Protein AF-A0A2V8WX63-F1 (afdb_monomer_lite)

Secondary structure (DSSP, 8-state):
-PPPEEEEEEEE-TT---EEEEEEEESSSSS-EEEEE---S--SHHHHHHHHHHHHHHHHHHHHHHHHHHHTTTTT---SSHHHHHHHHHHHHHHHHHIIIIIHHHHHHHHHHHHHHHHHHS--------SHHHHTTS--

Structure (mmCIF, N/CA/C/O backbone):
data_AF-A0A2V8WX63-F1
#
_entry.id   AF-A0A2V8WX63-F1
#
loop_
_atom_site.group_PDB
_atom_site.id
_atom_site.type_symbol
_atom_site.label_atom_id
_atom_site.label_alt_id
_atom_site.label_comp_id
_atom_site.label_asym_id
_atom_site.label_entity_id
_atom_site.label_seq_id
_atom_site.pdbx_PDB_ins_code
_atom_site.Cartn_x
_atom_site.Cartn_y
_atom_site.Cartn_z
_atom_site.occupancy
_atom_site.B_iso_or_equiv
_atom_site.auth_seq_id
_atom_site.auth_comp_id
_atom_site.auth_asym_id
_atom_site.auth_atom_id
_atom_site.pdbx_PDB_model_num
ATOM 1 N N . MET A 1 1 ? 2.152 -23.080 -10.883 1.00 43.50 1 MET A N 1
ATOM 2 C CA . MET A 1 1 ? 2.965 -21.891 -10.543 1.00 43.50 1 MET A CA 1
ATOM 3 C C . MET A 1 1 ? 2.822 -20.923 -11.707 1.00 43.50 1 MET A C 1
ATOM 5 O O . MET A 1 1 ? 3.314 -21.236 -12.782 1.00 43.50 1 MET A O 1
ATOM 9 N N . TYR A 1 2 ? 2.050 -19.843 -11.572 1.00 56.56 2 TYR A N 1
ATOM 10 C CA . TYR A 1 2 ? 1.925 -18.870 -12.663 1.00 56.56 2 TYR A CA 1
ATOM 11 C C . TYR A 1 2 ? 3.209 -18.038 -12.718 1.00 56.56 2 TYR A C 1
ATOM 13 O O . TYR A 1 2 ? 3.595 -17.435 -11.719 1.00 56.56 2 TYR A O 1
ATOM 21 N N . ALA A 1 3 ? 3.904 -18.059 -13.856 1.00 79.12 3 ALA A N 1
ATOM 22 C CA . ALA A 1 3 ? 5.088 -17.236 -14.061 1.00 79.12 3 ALA A CA 1
ATOM 23 C C . ALA A 1 3 ? 4.658 -15.776 -14.246 1.00 79.12 3 ALA A C 1
ATOM 25 O O . ALA A 1 3 ? 3.855 -15.478 -15.134 1.00 79.12 3 ALA A O 1
ATOM 26 N N . LEU A 1 4 ? 5.183 -14.881 -13.408 1.00 85.06 4 LEU A N 1
ATOM 27 C CA . LEU A 1 4 ? 4.942 -13.449 -13.545 1.00 85.06 4 LEU A CA 1
ATOM 28 C C . LEU A 1 4 ? 5.631 -12.926 -14.807 1.00 85.06 4 LEU A C 1
ATOM 30 O O . LEU A 1 4 ? 6.781 -13.266 -15.088 1.00 85.06 4 LEU A O 1
ATOM 34 N N . ARG A 1 5 ? 4.914 -12.097 -15.565 1.00 89.06 5 ARG A N 1
ATOM 35 C CA . ARG A 1 5 ? 5.435 -11.416 -16.756 1.00 89.06 5 ARG A CA 1
ATOM 36 C C . ARG A 1 5 ? 5.358 -9.913 -16.545 1.00 89.06 5 ARG A C 1
ATOM 38 O O . ARG A 1 5 ? 4.352 -9.419 -16.034 1.00 89.06 5 ARG A O 1
ATOM 45 N N . TYR A 1 6 ? 6.404 -9.213 -16.967 1.00 90.00 6 TYR A N 1
ATOM 46 C CA . TYR A 1 6 ? 6.562 -7.778 -16.766 1.00 90.00 6 TYR A CA 1
ATOM 47 C C . TYR A 1 6 ? 6.768 -7.078 -18.108 1.00 90.00 6 TYR A C 1
ATOM 49 O O . TYR A 1 6 ? 7.484 -7.589 -18.967 1.00 90.00 6 TYR A O 1
ATOM 57 N N . GLY A 1 7 ? 6.160 -5.907 -18.268 1.00 90.44 7 GLY A N 1
ATOM 58 C CA . GLY A 1 7 ? 6.379 -5.004 -19.395 1.00 90.44 7 GLY A CA 1
ATOM 59 C C . GLY A 1 7 ? 6.398 -3.558 -18.919 1.00 90.44 7 GLY A C 1
ATOM 60 O O . GLY A 1 7 ? 5.776 -3.238 -17.904 1.00 90.44 7 GLY A O 1
ATOM 61 N N . ALA A 1 8 ? 7.128 -2.695 -19.622 1.00 92.06 8 ALA A N 1
ATOM 62 C CA . ALA A 1 8 ? 7.230 -1.286 -19.271 1.00 92.06 8 ALA A CA 1
ATOM 63 C C . ALA A 1 8 ? 7.391 -0.417 -20.516 1.00 92.06 8 ALA A C 1
ATOM 65 O O . ALA A 1 8 ? 8.375 -0.561 -21.241 1.00 92.06 8 ALA A O 1
ATOM 66 N N . GLU A 1 9 ? 6.454 0.503 -20.727 1.00 91.12 9 GLU A N 1
ATOM 67 C CA . GLU A 1 9 ? 6.471 1.413 -21.872 1.00 91.12 9 GLU A CA 1
ATOM 68 C C . GLU A 1 9 ? 6.277 2.869 -21.445 1.00 91.12 9 GLU A C 1
ATOM 70 O O . GLU A 1 9 ? 5.439 3.151 -20.583 1.00 91.12 9 GLU A O 1
ATOM 75 N N . PRO A 1 10 ? 7.029 3.822 -22.024 1.00 91.62 10 PRO A N 1
ATOM 76 C CA . PRO A 1 10 ? 6.732 5.235 -21.867 1.00 91.62 10 PRO A CA 1
ATOM 77 C C . PRO A 1 10 ? 5.302 5.553 -22.307 1.00 91.62 10 PRO A C 1
ATOM 79 O O . PRO A 1 10 ? 4.865 5.150 -23.382 1.00 91.62 10 PRO A O 1
ATOM 82 N N . PHE A 1 11 ? 4.584 6.315 -21.493 1.00 91.12 11 PHE A N 1
ATOM 83 C CA . PHE A 1 11 ? 3.191 6.664 -21.730 1.00 91.12 11 PHE A CA 1
ATOM 84 C C . PHE A 1 11 ? 2.955 8.148 -21.450 1.00 91.12 11 PHE A C 1
ATOM 86 O O . PHE A 1 11 ? 3.487 8.697 -20.485 1.00 91.12 11 PHE A O 1
ATOM 93 N N . ARG A 1 12 ? 2.142 8.808 -22.279 1.00 92.31 12 ARG A N 1
ATOM 94 C CA . ARG A 1 12 ? 1.703 10.194 -22.061 1.00 92.31 12 ARG A CA 1
ATOM 95 C C . ARG A 1 12 ? 0.189 10.243 -21.976 1.00 92.31 12 ARG A C 1
ATOM 97 O O . ARG A 1 12 ? -0.503 9.664 -22.809 1.00 92.31 12 ARG A O 1
ATOM 104 N N . LEU A 1 13 ? -0.313 10.948 -20.969 1.00 91.50 13 LEU A N 1
ATOM 105 C CA . LEU A 1 13 ? -1.745 11.176 -20.822 1.00 91.50 13 LEU A CA 1
ATOM 106 C C . LEU A 1 13 ? -2.198 12.287 -21.782 1.00 91.50 13 LEU A C 1
ATOM 108 O O . LEU A 1 13 ? -1.506 13.301 -21.897 1.00 91.50 13 LEU A O 1
ATOM 112 N N . PRO A 1 14 ? -3.365 12.149 -22.437 1.00 92.25 14 PRO A N 1
ATOM 113 C CA . PRO A 1 14 ? -3.934 13.229 -23.236 1.00 92.25 14 PRO A CA 1
ATOM 114 C C . PRO A 1 14 ? -4.069 14.513 -22.407 1.00 92.25 14 PRO A C 1
ATOM 116 O O . PRO A 1 14 ? -4.625 14.494 -21.310 1.00 92.25 14 PRO A O 1
ATOM 119 N N . GLY A 1 15 ? -3.541 15.626 -22.920 1.00 92.00 15 GLY A N 1
ATOM 120 C CA . GLY A 1 15 ? -3.576 16.921 -22.232 1.00 92.00 15 GLY A CA 1
ATOM 121 C C . GLY A 1 15 ? -2.519 17.115 -21.137 1.00 92.00 15 GLY A C 1
ATOM 122 O O . GLY A 1 15 ? -2.597 18.097 -20.403 1.00 92.00 15 GLY A O 1
ATOM 123 N N . ARG A 1 16 ? -1.531 16.217 -21.012 1.00 90.69 16 ARG A N 1
ATOM 124 C CA . ARG A 1 16 ? -0.369 16.396 -20.127 1.00 90.69 16 ARG A CA 1
ATOM 125 C C . ARG A 1 16 ? 0.941 16.209 -20.883 1.00 90.69 16 ARG A C 1
ATOM 127 O O . ARG A 1 16 ? 1.084 15.282 -21.674 1.00 90.69 16 ARG A O 1
ATOM 134 N N . GLU A 1 17 ? 1.906 17.078 -20.601 1.00 88.19 17 GLU A N 1
ATOM 135 C CA . GLU A 1 17 ? 3.245 17.014 -21.206 1.00 88.19 17 GLU A CA 1
ATOM 136 C C . GLU A 1 17 ? 4.171 16.015 -20.499 1.00 88.19 17 GLU A C 1
ATOM 138 O O . GLU A 1 17 ? 5.137 15.530 -21.087 1.00 88.19 17 GLU A O 1
ATOM 143 N N . GLU A 1 18 ? 3.853 15.683 -19.247 1.00 90.75 18 GLU A N 1
ATOM 144 C CA . GLU A 1 18 ? 4.616 14.758 -18.416 1.00 90.75 18 GLU A CA 1
ATOM 145 C C . GLU A 1 18 ? 4.682 13.361 -19.047 1.00 90.75 18 GLU A C 1
ATOM 147 O O . GLU A 1 18 ? 3.665 12.745 -19.383 1.00 90.75 18 GLU A O 1
ATOM 152 N N . GLN A 1 19 ? 5.901 12.839 -19.169 1.00 89.44 19 GLN A N 1
ATOM 153 C CA . GLN A 1 19 ? 6.139 11.462 -19.573 1.00 89.44 19 GLN A CA 1
ATOM 154 C C . GLN A 1 19 ? 6.084 10.551 -18.346 1.00 89.44 19 GLN A C 1
ATOM 156 O O . GLN A 1 19 ? 6.837 10.726 -17.391 1.00 89.44 19 GLN A O 1
ATOM 161 N N . LEU A 1 20 ? 5.200 9.562 -18.400 1.00 93.12 20 LEU A N 1
ATOM 162 C CA . LEU A 1 20 ? 5.050 8.517 -17.396 1.00 93.12 20 LEU A CA 1
ATOM 163 C C . LEU A 1 20 ? 5.595 7.191 -17.931 1.00 93.12 20 LEU A C 1
ATOM 165 O O . LEU A 1 20 ? 5.905 7.047 -19.115 1.00 93.12 20 LEU A O 1
ATOM 169 N N . LEU A 1 21 ? 5.686 6.208 -17.047 1.00 93.06 21 LEU A N 1
ATOM 170 C CA . LEU A 1 21 ? 5.972 4.820 -17.371 1.00 93.06 21 LEU A CA 1
ATOM 171 C C . LEU A 1 21 ? 4.730 3.979 -17.062 1.00 93.06 21 LEU A C 1
ATOM 173 O O . LEU A 1 21 ? 4.239 3.983 -15.931 1.00 93.06 21 LEU A O 1
ATOM 177 N N . LEU A 1 22 ? 4.224 3.266 -18.065 1.00 93.69 22 LEU A N 1
ATOM 178 C CA . LEU A 1 22 ? 3.188 2.253 -17.914 1.00 93.69 22 LEU A CA 1
ATOM 179 C C . LEU A 1 22 ? 3.853 0.908 -17.633 1.00 93.69 22 LEU A C 1
ATOM 181 O O . LEU A 1 22 ? 4.488 0.333 -18.512 1.00 93.69 22 LEU A O 1
ATOM 185 N N . VAL A 1 23 ? 3.681 0.403 -16.417 1.00 93.31 23 VAL A N 1
ATOM 186 C CA . VAL A 1 23 ? 4.137 -0.918 -15.987 1.00 93.31 23 VAL A CA 1
ATOM 187 C C . VAL A 1 23 ? 2.977 -1.903 -16.072 1.00 93.31 23 VAL A C 1
ATOM 189 O O . VAL A 1 23 ? 1.914 -1.681 -15.492 1.00 93.31 23 VAL A O 1
ATOM 192 N N . VAL A 1 24 ? 3.195 -3.006 -16.782 1.00 92.56 24 VAL A N 1
ATOM 193 C CA . VAL A 1 24 ? 2.234 -4.095 -16.969 1.00 92.56 24 VAL A CA 1
ATOM 194 C C . VAL A 1 24 ? 2.734 -5.322 -16.225 1.00 92.56 24 VAL A C 1
ATOM 196 O O . VAL A 1 24 ? 3.848 -5.785 -16.469 1.00 92.56 24 VAL A O 1
ATOM 199 N N . VAL A 1 25 ? 1.907 -5.868 -15.334 1.00 90.31 25 VAL A N 1
ATOM 200 C CA . VAL A 1 25 ? 2.229 -7.078 -14.572 1.00 90.31 25 VAL A CA 1
ATOM 201 C C . VAL A 1 25 ? 1.142 -8.124 -14.781 1.00 90.31 25 VAL A C 1
ATOM 203 O O . VAL A 1 25 ? 0.016 -7.971 -14.312 1.00 90.31 25 VAL A O 1
ATOM 206 N N . ALA A 1 26 ? 1.479 -9.206 -15.480 1.00 90.31 26 ALA A N 1
ATOM 207 C CA . ALA A 1 26 ? 0.565 -10.313 -15.748 1.00 90.31 26 ALA A CA 1
ATOM 208 C C . ALA A 1 26 ? 0.891 -11.532 -14.873 1.00 90.31 26 ALA A C 1
ATOM 210 O O . ALA A 1 26 ? 2.054 -11.788 -14.554 1.00 90.31 26 ALA A O 1
ATOM 211 N N . GLY A 1 27 ? -0.144 -12.297 -14.510 1.00 84.94 27 GLY A N 1
ATOM 212 C CA . GLY A 1 27 ? -0.032 -13.502 -13.674 1.00 84.94 27 GLY A CA 1
ATOM 213 C C . GLY A 1 27 ? -0.564 -13.359 -12.241 1.00 84.94 27 GLY A C 1
ATOM 214 O O . GLY A 1 27 ? -0.590 -14.351 -11.520 1.00 84.94 27 GLY A O 1
ATOM 215 N N . PHE A 1 28 ? -1.022 -12.166 -11.837 1.00 77.19 28 PHE A N 1
ATOM 216 C CA . PHE A 1 28 ? -1.700 -11.937 -10.547 1.00 77.19 28 PHE A CA 1
ATOM 217 C C . PHE A 1 28 ? -3.178 -12.345 -10.534 1.00 77.19 28 PHE A C 1
ATOM 219 O O . PHE A 1 28 ? -3.723 -12.648 -9.477 1.00 77.19 28 PHE A O 1
ATOM 226 N N . GLY A 1 29 ? -3.824 -12.350 -11.697 1.00 78.62 29 GLY A N 1
ATOM 227 C CA . GLY A 1 29 ? -5.241 -12.642 -11.857 1.00 78.62 29 GLY A CA 1
ATOM 228 C C . GLY A 1 29 ? -5.576 -12.917 -13.318 1.00 78.62 29 GLY A C 1
ATOM 229 O O . GLY A 1 29 ? -4.680 -13.181 -14.121 1.00 78.62 29 GLY A O 1
ATOM 230 N N . GLN A 1 30 ? -6.866 -12.856 -13.652 1.00 84.12 30 GLN A N 1
ATOM 231 C CA . GLN A 1 30 ? -7.334 -13.033 -15.031 1.00 84.12 30 GLN A CA 1
ATOM 232 C C . GLN A 1 30 ? -6.885 -11.878 -15.935 1.00 84.12 30 GLN A C 1
ATOM 234 O O . GLN A 1 30 ? -6.478 -12.109 -17.071 1.00 84.12 30 GLN A O 1
ATOM 239 N N . GLU A 1 31 ? -6.898 -10.653 -15.408 1.00 91.31 31 GLU A N 1
ATOM 240 C CA . GLU A 1 31 ? -6.457 -9.450 -16.111 1.00 91.31 31 GLU A CA 1
ATOM 241 C C . GLU A 1 31 ? -5.084 -8.974 -15.607 1.00 91.31 31 GLU A C 1
ATOM 243 O O . GLU A 1 31 ? -4.757 -9.143 -14.424 1.00 91.31 31 GLU A O 1
ATOM 248 N N . PRO A 1 32 ? -4.253 -8.384 -16.486 1.00 90.81 32 PRO A N 1
ATOM 249 C CA . PRO A 1 32 ? -2.976 -7.814 -16.086 1.00 90.81 32 PRO A CA 1
ATOM 250 C C . PRO A 1 32 ? -3.174 -6.544 -15.248 1.00 90.81 32 PRO A C 1
ATOM 252 O O . PRO A 1 32 ? -4.022 -5.704 -15.538 1.00 90.81 32 PRO A O 1
ATOM 255 N N . LEU A 1 33 ? -2.327 -6.365 -14.237 1.00 90.00 33 LEU A N 1
ATOM 256 C CA . LEU A 1 33 ? -2.260 -5.129 -13.468 1.00 90.00 33 LEU A CA 1
ATOM 257 C C . LEU A 1 33 ? -1.537 -4.053 -14.288 1.00 90.00 33 LEU A C 1
ATOM 259 O O . LEU A 1 33 ? -0.398 -4.260 -14.712 1.00 90.00 33 LEU A O 1
ATOM 263 N N . LEU A 1 34 ? -2.185 -2.902 -14.469 1.00 93.06 34 LEU A N 1
ATOM 264 C CA . LEU A 1 34 ? -1.639 -1.735 -15.162 1.00 93.06 34 LEU A CA 1
ATOM 265 C C . LEU A 1 34 ? -1.336 -0.625 -14.153 1.00 93.06 34 LEU A C 1
ATOM 267 O O . LEU A 1 34 ? -2.234 -0.151 -13.457 1.00 93.06 34 LEU A O 1
ATOM 271 N N . LEU A 1 35 ? -0.075 -0.205 -14.075 1.00 92.38 35 LEU A N 1
ATOM 272 C CA . LEU A 1 35 ? 0.393 0.831 -13.156 1.00 92.38 35 LEU A CA 1
ATOM 273 C C . LEU A 1 35 ? 1.038 1.971 -13.938 1.00 92.38 35 LEU A C 1
ATOM 275 O O . LEU A 1 35 ? 2.001 1.755 -14.664 1.00 92.38 35 LEU A O 1
ATOM 279 N N . LEU A 1 36 ? 0.545 3.194 -13.755 1.00 93.31 36 LEU A N 1
ATOM 280 C CA . LEU A 1 36 ? 1.210 4.400 -14.247 1.00 93.31 36 LEU A CA 1
ATOM 281 C C . LEU A 1 36 ? 2.076 4.996 -13.138 1.00 93.31 36 LEU A C 1
ATOM 283 O O . LEU A 1 36 ? 1.599 5.217 -12.025 1.00 93.31 36 LEU A O 1
ATOM 287 N N . THR A 1 37 ? 3.344 5.264 -13.442 1.00 91.50 37 THR A N 1
ATOM 288 C CA . THR A 1 37 ? 4.302 5.840 -12.493 1.00 91.50 37 THR A CA 1
ATOM 289 C C . THR A 1 37 ? 5.146 6.939 -13.133 1.00 91.50 37 THR A C 1
ATOM 291 O O . THR A 1 37 ? 5.369 6.944 -14.340 1.00 91.50 37 THR A O 1
ATOM 294 N N . ASN A 1 38 ? 5.622 7.876 -12.315 1.00 91.31 38 ASN A N 1
ATOM 295 C CA . ASN A 1 38 ? 6.592 8.904 -12.691 1.00 91.31 38 ASN A CA 1
ATOM 296 C C . ASN A 1 38 ? 8.051 8.450 -12.479 1.00 91.31 38 ASN A C 1
ATOM 298 O O . ASN A 1 38 ? 8.972 9.254 -12.608 1.00 91.31 38 ASN A O 1
ATOM 302 N N . LEU A 1 39 ? 8.275 7.181 -12.120 1.00 88.25 39 LEU A N 1
ATOM 303 C CA . LEU A 1 39 ? 9.611 6.608 -12.000 1.00 88.25 39 LEU A CA 1
ATOM 304 C C . LEU A 1 39 ? 10.210 6.383 -13.396 1.00 88.25 39 LEU A C 1
ATOM 306 O O . LEU A 1 39 ? 9.680 5.620 -14.203 1.00 88.25 39 LEU A O 1
ATOM 310 N N . CYS A 1 40 ? 11.330 7.050 -13.670 1.00 76.31 40 CYS A N 1
ATOM 311 C CA . CYS A 1 40 ? 12.028 6.999 -14.954 1.00 76.31 40 CYS A CA 1
ATOM 312 C C . CYS A 1 40 ? 13.194 6.000 -14.938 1.00 76.31 40 CYS A C 1
ATOM 314 O O . CYS A 1 40 ? 13.773 5.718 -13.893 1.00 76.31 40 CYS A O 1
ATOM 316 N N . GLY A 1 41 ? 13.573 5.495 -16.118 1.00 71.56 41 GLY A N 1
ATOM 317 C CA . GLY A 1 41 ? 14.783 4.674 -16.296 1.00 71.56 41 GLY A CA 1
ATOM 318 C C . GLY A 1 41 ? 14.681 3.230 -15.793 1.00 71.56 41 GLY A C 1
ATOM 319 O O . GLY A 1 41 ? 15.671 2.508 -15.812 1.00 71.56 41 GLY A O 1
ATOM 320 N N . VAL A 1 42 ? 13.492 2.795 -15.376 1.00 77.62 42 VAL A N 1
ATOM 321 C CA . VAL A 1 42 ? 13.247 1.454 -14.843 1.00 77.62 42 VAL A CA 1
ATOM 322 C C . VAL A 1 42 ? 12.795 0.511 -15.959 1.00 77.62 42 VAL A C 1
ATOM 324 O O . VAL A 1 42 ? 11.732 0.715 -16.544 1.00 77.62 42 VAL A O 1
ATOM 327 N N . ARG A 1 43 ? 13.591 -0.520 -16.268 1.00 76.25 43 ARG A N 1
ATOM 328 C CA . ARG A 1 43 ? 13.262 -1.506 -17.321 1.00 76.25 43 ARG A CA 1
ATOM 329 C C . ARG A 1 43 ? 13.571 -2.959 -16.963 1.00 76.25 43 ARG A C 1
ATOM 331 O O . ARG A 1 43 ? 13.094 -3.856 -17.650 1.00 76.25 43 ARG A O 1
ATOM 338 N N . ASP A 1 44 ? 14.349 -3.209 -15.917 1.00 86.56 44 ASP A N 1
ATOM 339 C CA . ASP A 1 44 ? 14.663 -4.564 -15.478 1.00 86.56 44 ASP A CA 1
ATOM 340 C C . ASP A 1 44 ? 13.513 -5.176 -14.659 1.00 86.56 44 ASP A C 1
ATOM 342 O O . ASP A 1 44 ? 12.733 -4.483 -14.000 1.00 86.56 44 ASP A O 1
ATOM 346 N N . SER A 1 45 ? 13.411 -6.505 -14.681 1.00 84.25 45 SER A N 1
ATOM 347 C CA . SER A 1 45 ? 12.330 -7.236 -14.014 1.00 84.25 45 SER A CA 1
ATOM 348 C C . SER A 1 45 ? 12.291 -7.018 -12.500 1.00 84.25 45 SER A C 1
ATOM 350 O O . SER A 1 45 ? 11.209 -7.043 -11.915 1.00 84.25 45 SER A O 1
ATOM 352 N N . GLN A 1 46 ? 13.441 -6.797 -11.855 1.00 86.19 46 GLN A N 1
ATOM 353 C CA . GLN A 1 46 ? 13.514 -6.596 -10.408 1.00 86.19 46 GLN A CA 1
ATOM 354 C C . GLN A 1 46 ? 12.925 -5.238 -10.016 1.00 86.19 46 GLN A C 1
ATOM 356 O O . GLN A 1 46 ? 12.123 -5.157 -9.085 1.00 86.19 46 GLN A O 1
ATOM 361 N N . SER A 1 47 ? 13.260 -4.185 -10.750 1.00 87.06 47 SER A N 1
ATOM 362 C CA . SER A 1 47 ? 12.730 -2.846 -10.521 1.00 87.06 47 SER A CA 1
ATOM 363 C C . SER A 1 47 ? 11.238 -2.743 -10.872 1.00 87.06 47 SER A C 1
ATOM 365 O O . SER A 1 47 ? 10.477 -2.110 -10.140 1.00 87.06 47 SER A O 1
ATOM 367 N N . LEU A 1 48 ? 10.772 -3.422 -11.929 1.00 87.25 48 LEU A N 1
ATOM 368 C CA . LEU A 1 48 ? 9.335 -3.508 -12.243 1.00 87.25 48 LEU A CA 1
ATOM 369 C C . LEU A 1 48 ? 8.557 -4.263 -11.163 1.00 87.25 48 LEU A C 1
ATOM 371 O O . LEU A 1 48 ? 7.460 -3.852 -10.775 1.00 87.25 48 LEU A O 1
ATOM 375 N N . TRP A 1 49 ? 9.145 -5.334 -10.625 1.00 86.25 49 TRP A N 1
ATOM 376 C CA . TRP A 1 49 ? 8.583 -6.032 -9.479 1.00 86.25 49 TRP A CA 1
ATOM 377 C C . TRP A 1 49 ? 8.526 -5.137 -8.239 1.00 86.25 49 TRP A C 1
ATOM 379 O O . TRP A 1 49 ? 7.504 -5.100 -7.559 1.00 86.25 49 TRP A O 1
ATOM 389 N N . TRP A 1 50 ? 9.571 -4.355 -7.977 1.00 85.75 50 TRP A N 1
ATOM 390 C CA . TRP A 1 50 ? 9.594 -3.411 -6.864 1.00 85.75 50 TRP A CA 1
ATOM 391 C C . TRP A 1 50 ? 8.486 -2.351 -6.968 1.00 85.75 50 TRP A C 1
ATOM 393 O O . TRP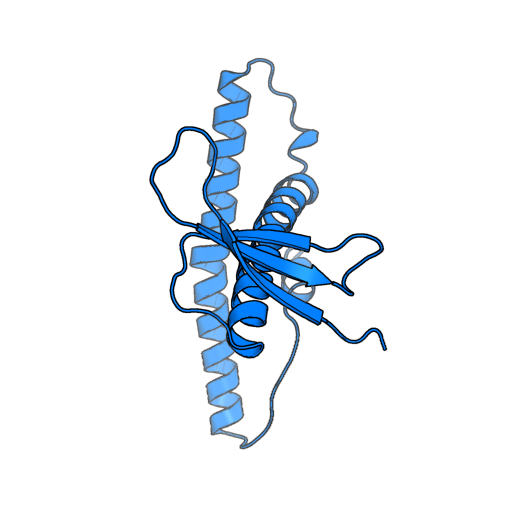 A 1 50 ? 7.803 -2.083 -5.980 1.00 85.75 50 TRP A O 1
ATOM 403 N N . ILE A 1 51 ? 8.218 -1.818 -8.166 1.00 88.00 51 ILE A N 1
ATOM 404 C CA . ILE A 1 51 ? 7.085 -0.906 -8.412 1.00 88.00 51 ILE A CA 1
ATOM 405 C C . ILE A 1 51 ? 5.751 -1.589 -8.090 1.00 88.00 51 ILE A C 1
ATOM 407 O O . ILE A 1 51 ? 4.900 -1.011 -7.407 1.00 88.00 51 ILE A O 1
ATOM 411 N N . ALA A 1 52 ? 5.576 -2.838 -8.527 1.00 85.12 52 ALA A N 1
ATOM 412 C CA . ALA A 1 52 ? 4.390 -3.619 -8.196 1.00 85.12 52 ALA A CA 1
ATOM 413 C C . ALA A 1 52 ? 4.260 -3.827 -6.679 1.00 85.12 52 ALA A C 1
ATOM 415 O O . ALA A 1 52 ? 3.175 -3.662 -6.127 1.00 85.12 52 ALA A O 1
ATOM 416 N N . GLN A 1 53 ? 5.360 -4.113 -5.977 1.00 83.00 53 GLN A N 1
ATOM 417 C CA . GLN A 1 53 ? 5.369 -4.238 -4.520 1.00 83.00 53 GLN A CA 1
ATOM 418 C C . GLN A 1 53 ? 4.979 -2.930 -3.826 1.00 83.00 53 GLN A C 1
ATOM 420 O O . GLN A 1 53 ? 4.178 -2.972 -2.892 1.00 83.00 53 GLN A O 1
ATOM 425 N N . ILE A 1 54 ? 5.489 -1.780 -4.285 1.00 84.31 54 ILE A N 1
ATOM 426 C CA . ILE A 1 54 ? 5.076 -0.460 -3.786 1.00 84.31 54 ILE A CA 1
ATOM 427 C C . ILE A 1 54 ? 3.566 -0.302 -3.950 1.00 84.31 54 ILE A C 1
ATOM 429 O O . ILE A 1 54 ? 2.883 0.023 -2.980 1.00 84.31 54 ILE A O 1
ATOM 433 N N . TYR A 1 55 ? 3.018 -0.597 -5.128 1.00 83.44 55 TYR A N 1
ATOM 434 C CA . TYR A 1 55 ? 1.575 -0.518 -5.342 1.00 83.44 55 TYR A CA 1
ATOM 435 C C . TYR A 1 55 ? 0.796 -1.469 -4.430 1.00 83.44 55 TYR A C 1
ATOM 437 O O . TYR A 1 55 ? -0.196 -1.068 -3.832 1.00 83.44 55 TYR A O 1
ATOM 445 N N . LEU A 1 56 ? 1.262 -2.704 -4.248 1.00 79.00 56 LEU A N 1
ATOM 446 C CA . LEU A 1 56 ? 0.630 -3.661 -3.340 1.00 79.00 56 LEU A CA 1
ATOM 447 C C . LEU A 1 56 ? 0.670 -3.190 -1.880 1.00 79.00 56 LEU A C 1
ATOM 449 O O . LEU A 1 56 ? -0.224 -3.531 -1.108 1.00 79.00 56 LEU A O 1
ATOM 453 N N . THR A 1 57 ? 1.628 -2.339 -1.484 1.00 74.44 57 THR A N 1
ATOM 454 C CA . THR A 1 57 ? 1.565 -1.706 -0.157 1.00 74.44 57 THR A CA 1
ATOM 455 C C . THR A 1 57 ? 0.361 -0.784 0.017 1.00 74.44 57 THR A C 1
ATOM 457 O O . THR A 1 57 ? -0.044 -0.571 1.158 1.00 74.44 57 THR A O 1
ATOM 460 N N . ARG A 1 58 ? -0.279 -0.319 -1.067 1.00 74.69 58 ARG A N 1
ATOM 461 C CA . ARG A 1 58 ? -1.548 0.419 -1.000 1.00 74.69 58 ARG A CA 1
ATOM 462 C C . ARG A 1 58 ? -2.612 -0.377 -0.250 1.00 74.69 58 ARG A C 1
ATOM 464 O O . ARG A 1 58 ? -3.317 0.205 0.559 1.00 74.69 58 ARG A O 1
ATOM 471 N N . TRP A 1 59 ? -2.693 -1.697 -0.428 1.00 67.62 59 TRP A N 1
ATOM 472 C CA . TRP A 1 59 ? -3.661 -2.532 0.301 1.00 67.62 59 TRP A CA 1
ATOM 473 C C . TRP A 1 59 ? -3.480 -2.501 1.822 1.00 67.62 59 TRP A C 1
ATOM 475 O O . TRP A 1 59 ? -4.453 -2.674 2.552 1.00 67.62 59 TRP A O 1
ATOM 485 N N . LYS A 1 60 ? -2.280 -2.186 2.327 1.00 66.25 60 LYS A N 1
ATOM 486 C CA . LYS A 1 60 ? -2.057 -2.031 3.775 1.00 66.25 60 LYS A CA 1
ATOM 487 C C . LYS A 1 60 ? -2.896 -0.897 4.369 1.00 66.25 60 LYS A C 1
ATOM 489 O O . LYS A 1 60 ? -3.283 -0.970 5.536 1.00 66.25 60 LYS A O 1
ATOM 494 N N . ILE A 1 61 ? -3.196 0.149 3.588 1.00 67.25 61 ILE A N 1
ATOM 495 C CA . ILE A 1 61 ? -4.057 1.239 4.062 1.00 67.25 61 ILE A CA 1
ATOM 496 C C . ILE A 1 61 ? -5.504 0.762 4.218 1.00 67.25 61 ILE A C 1
ATOM 498 O O . ILE A 1 61 ? -6.145 1.072 5.216 1.00 67.25 61 ILE A O 1
ATOM 502 N N . GLU A 1 62 ? -5.999 -0.046 3.276 1.00 68.94 62 GLU A N 1
ATOM 503 C CA . GLU A 1 62 ? -7.352 -0.609 3.318 1.00 68.94 62 GLU A CA 1
ATOM 504 C C . GLU A 1 62 ? -7.515 -1.562 4.500 1.00 68.94 62 GLU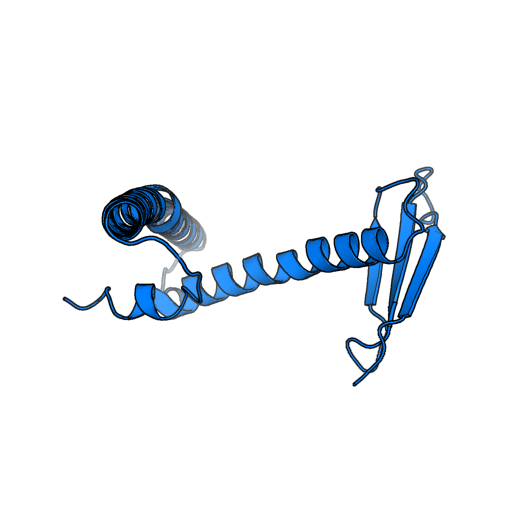 A C 1
ATOM 506 O O . GLU A 1 62 ? -8.530 -1.520 5.194 1.00 68.94 62 GLU A O 1
ATOM 511 N N . GLU A 1 63 ? -6.495 -2.373 4.774 1.00 65.88 63 GLU A N 1
ATOM 512 C CA . GLU A 1 63 ? -6.460 -3.249 5.943 1.00 65.88 63 GLU A CA 1
ATOM 513 C C . GLU A 1 63 ? -6.489 -2.442 7.247 1.00 65.88 63 GLU A C 1
ATOM 515 O O . GLU A 1 63 ? -7.253 -2.765 8.155 1.00 65.88 63 GLU A O 1
ATOM 520 N N . THR A 1 64 ? -5.754 -1.326 7.307 1.00 67.50 64 THR A N 1
ATOM 521 C CA . THR A 1 64 ? -5.784 -0.412 8.461 1.00 67.50 64 THR A CA 1
ATOM 522 C C . THR A 1 64 ? -7.172 0.201 8.649 1.00 67.50 64 THR A C 1
ATOM 524 O O . THR A 1 64 ? -7.695 0.212 9.762 1.00 67.50 64 THR A O 1
ATOM 527 N N . PHE A 1 65 ? -7.810 0.665 7.570 1.00 68.19 65 PHE A N 1
ATOM 528 C CA . PHE A 1 65 ? -9.173 1.197 7.626 1.00 68.19 65 PHE A CA 1
ATOM 529 C C . PHE A 1 65 ? -10.193 0.142 8.059 1.00 68.19 65 PHE A C 1
ATOM 531 O O . PHE A 1 65 ? -11.074 0.438 8.866 1.00 68.19 65 PHE A O 1
ATOM 538 N N . ARG A 1 66 ? -10.076 -1.090 7.555 1.00 68.06 66 ARG A N 1
ATOM 539 C CA . ARG A 1 66 ? -10.942 -2.207 7.946 1.00 68.06 66 ARG A CA 1
ATOM 540 C C . ARG A 1 66 ? -10.768 -2.552 9.423 1.00 68.06 66 ARG A C 1
ATOM 542 O O . ARG A 1 66 ? -11.764 -2.648 10.133 1.00 68.06 66 ARG A O 1
ATOM 549 N N . PHE A 1 67 ? -9.526 -2.659 9.891 1.00 68.06 67 PHE A N 1
ATOM 550 C CA . PHE A 1 67 ? -9.205 -2.905 11.295 1.00 68.06 67 PHE A CA 1
ATOM 551 C C . PHE A 1 67 ? -9.804 -1.831 12.208 1.00 68.06 67 PHE A C 1
ATOM 553 O O . PHE A 1 67 ? -10.464 -2.154 13.192 1.00 68.06 67 PHE A O 1
ATOM 560 N N . VAL A 1 68 ? -9.623 -0.558 11.850 1.00 69.44 68 VAL A N 1
ATOM 561 C CA . VAL A 1 68 ? -10.165 0.599 12.574 1.00 69.44 68 VAL A CA 1
ATOM 562 C C . VAL A 1 68 ? -11.690 0.519 12.702 1.00 69.44 68 VAL A C 1
ATOM 564 O O . VAL A 1 68 ? -12.233 0.738 13.783 1.00 69.44 68 VAL A O 1
ATOM 567 N N . LYS A 1 69 ? -12.383 0.165 11.619 1.00 66.75 69 LYS A N 1
ATOM 568 C CA . LYS A 1 69 ? -13.846 0.051 11.592 1.00 66.75 69 LYS A CA 1
ATOM 569 C C . LYS A 1 69 ? -14.368 -1.128 12.411 1.00 66.75 69 LYS A C 1
ATOM 571 O O . LYS A 1 69 ? -15.310 -0.950 13.178 1.00 66.75 69 LYS A O 1
ATOM 576 N N . GLN A 1 70 ? -13.748 -2.300 12.264 1.00 62.12 70 GLN A N 1
ATOM 577 C CA . GLN A 1 70 ? -14.218 -3.550 12.871 1.00 62.12 70 GLN A CA 1
ATOM 578 C C . GLN A 1 70 ? -13.834 -3.696 14.347 1.00 62.12 70 GLN A C 1
ATOM 580 O O . GLN A 1 70 ? -14.602 -4.258 15.118 1.00 62.12 70 GLN A O 1
ATOM 585 N N . SER A 1 71 ? -12.670 -3.187 14.759 1.00 63.28 71 SER A N 1
ATOM 586 C CA . SER A 1 71 ? -12.141 -3.433 16.112 1.00 63.28 71 SER A CA 1
ATOM 587 C C . SER A 1 71 ? -12.688 -2.475 17.175 1.00 63.28 71 SER A C 1
ATOM 589 O O . SER A 1 71 ? -12.555 -2.746 18.363 1.00 63.28 71 SER A O 1
ATOM 591 N N . TYR A 1 72 ? -13.285 -1.350 16.768 1.00 60.97 72 TYR A N 1
ATOM 592 C CA . TYR A 1 72 ? -13.719 -0.271 17.672 1.00 60.97 72 TYR A CA 1
ATOM 593 C C . TYR A 1 72 ? -15.219 0.064 17.565 1.00 60.97 72 TYR A C 1
ATOM 595 O O . TYR A 1 72 ? -15.603 1.208 17.807 1.00 60.97 72 TYR A O 1
ATOM 603 N N . PRO A 1 73 ? -16.061 -0.933 17.235 1.00 66.44 73 PRO A N 1
ATOM 604 C CA . PRO A 1 73 ? -17.445 -0.801 16.738 1.00 66.44 73 PRO A CA 1
ATOM 605 C C . PRO A 1 73 ? -17.829 0.561 16.139 1.00 66.44 73 PRO A C 1
ATOM 607 O O . PRO A 1 73 ? -18.897 1.106 16.411 1.00 66.44 73 PRO A O 1
ATOM 610 N N . LEU A 1 74 ? -16.949 1.162 15.332 1.00 63.44 74 LEU A N 1
ATOM 611 C CA . LEU A 1 74 ? -17.124 2.557 14.920 1.00 63.44 74 LEU A CA 1
ATOM 612 C C . LEU A 1 74 ? -18.364 2.747 14.052 1.00 63.44 74 LEU A C 1
ATOM 614 O O . LEU A 1 74 ? -18.981 3.810 14.075 1.00 63.44 74 LEU A O 1
ATOM 618 N N . GLU A 1 75 ? -18.705 1.724 13.274 1.00 67.88 75 GLU A N 1
ATOM 619 C CA . GLU A 1 75 ? -19.863 1.736 12.382 1.00 67.88 75 GLU A CA 1
ATOM 620 C C . GLU A 1 75 ? -21.197 1.651 13.156 1.00 67.88 75 GLU A C 1
ATOM 622 O O . GLU A 1 75 ? -22.237 2.077 12.639 1.00 67.88 75 GLU A O 1
ATOM 627 N N . ASP A 1 76 ? -21.150 1.225 14.424 1.00 72.50 76 ASP A N 1
ATOM 628 C CA . ASP A 1 76 ? -22.306 1.122 15.319 1.00 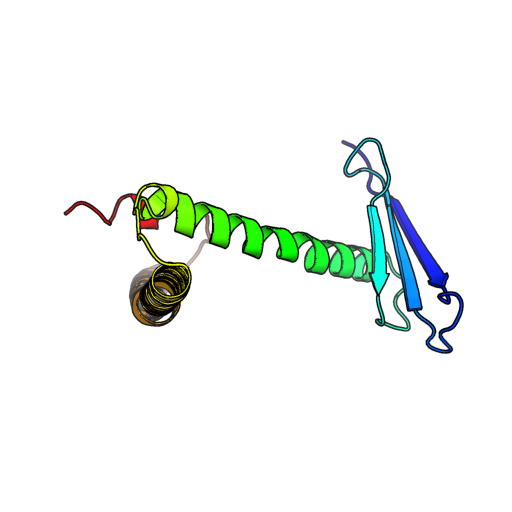72.50 76 ASP A CA 1
ATOM 629 C C . ASP A 1 76 ? -22.532 2.390 16.160 1.00 72.5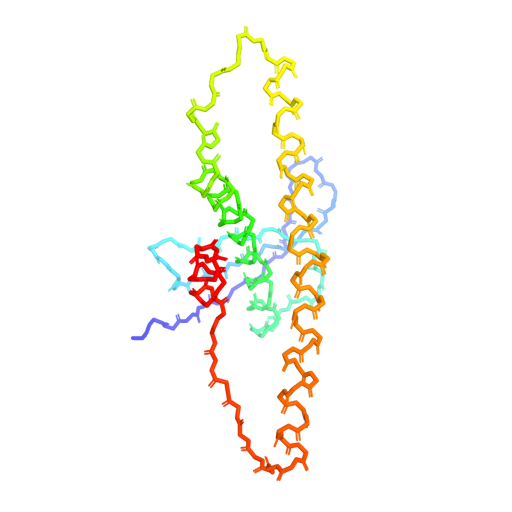0 76 ASP A C 1
ATOM 631 O O . ASP A 1 76 ? -23.629 2.614 16.679 1.00 72.50 76 ASP A O 1
ATOM 635 N N . ILE A 1 77 ? -21.537 3.281 16.256 1.00 76.81 77 ILE A N 1
ATOM 636 C CA . ILE A 1 77 ? -21.669 4.544 16.991 1.00 76.81 77 ILE A CA 1
ATOM 637 C C . ILE A 1 77 ? -22.536 5.520 16.186 1.00 76.81 77 ILE A C 1
ATOM 639 O O . ILE A 1 77 ? -22.120 6.120 15.192 1.00 76.81 77 ILE A O 1
ATOM 643 N N . ARG A 1 78 ? -23.770 5.732 16.649 1.00 79.88 78 ARG A N 1
ATOM 644 C CA . ARG A 1 78 ? -24.701 6.696 16.053 1.00 79.88 78 ARG A CA 1
ATOM 645 C C . ARG A 1 78 ? -24.469 8.094 16.617 1.00 79.88 78 ARG A C 1
ATOM 647 O O . ARG A 1 78 ? -24.694 8.358 17.794 1.00 79.88 78 ARG A O 1
ATOM 654 N N . VAL A 1 79 ? -24.091 9.027 15.748 1.00 79.56 79 VAL A N 1
ATOM 655 C CA . VAL A 1 79 ? -24.044 10.459 16.067 1.00 79.56 79 VAL A CA 1
ATOM 656 C C . VAL A 1 79 ? -24.979 11.235 15.144 1.00 79.56 79 VAL A C 1
ATOM 658 O O . VAL A 1 79 ? -24.887 11.163 13.925 1.00 79.56 79 VAL A O 1
ATOM 661 N N . MET A 1 80 ? -25.876 12.022 15.735 1.00 80.06 80 MET A N 1
ATOM 662 C CA . MET A 1 80 ? -26.992 12.687 15.036 1.00 80.06 80 MET A CA 1
ATOM 663 C C . MET A 1 80 ? -26.581 13.853 14.113 1.00 80.06 80 MET A C 1
ATOM 665 O O . MET A 1 80 ? -27.434 14.487 13.502 1.00 80.06 80 MET A O 1
ATOM 669 N N . ARG A 1 81 ? -25.289 14.207 14.042 1.00 87.69 81 ARG A N 1
ATOM 670 C CA . ARG A 1 81 ? -24.780 15.325 13.226 1.00 87.69 81 ARG A CA 1
ATOM 671 C C . ARG A 1 81 ? -23.481 14.941 12.530 1.00 87.69 81 ARG A C 1
ATOM 673 O O . ARG A 1 81 ? -22.563 14.438 13.176 1.00 87.69 81 ARG A O 1
ATOM 680 N N . TYR A 1 82 ? -23.354 15.309 11.257 1.00 86.50 82 TYR A N 1
ATOM 681 C CA . TYR A 1 82 ? -22.168 15.018 10.443 1.00 86.50 82 TYR A CA 1
ATOM 682 C C . TYR A 1 82 ? -20.863 15.569 11.040 1.00 86.50 82 TYR A C 1
ATOM 684 O O . TYR A 1 82 ? -19.846 14.882 11.058 1.00 86.50 82 TYR A O 1
ATOM 692 N N . GLN A 1 83 ? -20.894 16.773 11.624 1.00 90.38 83 GLN A N 1
ATOM 693 C CA . GLN A 1 83 ? -19.713 17.341 12.282 1.00 90.38 83 GLN A CA 1
ATOM 694 C C . GLN A 1 83 ? -19.242 16.493 13.474 1.00 90.38 83 GLN A C 1
ATOM 696 O O . GLN A 1 83 ? -18.044 16.334 13.690 1.00 90.38 83 GLN A O 1
ATOM 701 N N . ARG A 1 84 ? -20.176 15.909 14.235 1.00 87.44 84 ARG A N 1
ATOM 702 C CA . ARG A 1 84 ? -19.837 15.028 15.360 1.00 87.44 84 ARG A CA 1
ATOM 703 C C . ARG A 1 84 ? -19.246 13.706 14.871 1.00 87.44 84 ARG A C 1
ATOM 705 O O . ARG A 1 84 ? -18.325 13.207 15.505 1.00 87.44 84 ARG A O 1
ATOM 712 N N . LEU A 1 85 ? -19.702 13.199 13.721 1.00 87.06 85 LEU A N 1
ATOM 713 C CA . LEU A 1 85 ? -19.113 12.022 13.072 1.00 87.06 85 LEU A CA 1
ATOM 714 C C . LEU A 1 85 ? -17.666 12.276 12.656 1.00 87.06 85 LEU A C 1
ATOM 716 O O . LEU A 1 85 ? -16.792 11.479 12.978 1.00 87.06 85 LEU A O 1
ATOM 720 N N . LYS A 1 86 ? -17.392 13.418 12.015 1.00 88.38 86 LYS A N 1
ATOM 721 C CA . LYS A 1 86 ? -16.020 13.809 11.660 1.00 88.38 86 LYS A CA 1
ATOM 722 C C . LYS A 1 86 ? -15.109 13.882 12.882 1.00 88.38 86 LYS A C 1
ATOM 724 O O . LYS A 1 86 ? -14.009 13.342 12.850 1.00 88.38 86 LYS A O 1
ATOM 729 N N . ASN A 1 87 ? -15.576 14.517 13.957 1.00 90.06 87 ASN A N 1
ATOM 730 C CA . ASN A 1 87 ? -14.801 14.647 15.190 1.00 90.06 87 ASN A CA 1
ATOM 731 C C . ASN A 1 87 ? -14.519 13.275 15.828 1.00 90.06 87 ASN A C 1
ATOM 733 O O . ASN A 1 87 ? -13.399 13.029 16.264 1.00 90.06 87 ASN A O 1
ATOM 737 N N . LEU A 1 88 ? -15.506 12.371 15.843 1.00 86.44 88 LEU A N 1
ATOM 738 C CA . LEU A 1 88 ? -15.350 11.005 16.349 1.00 86.44 88 LEU A CA 1
ATOM 739 C C . LEU A 1 88 ? -14.300 10.222 15.546 1.00 86.44 88 LEU A C 1
ATOM 741 O O . LEU A 1 88 ? -13.381 9.652 16.130 1.00 86.44 88 LEU A O 1
ATOM 745 N N . VAL A 1 89 ? -14.401 10.237 14.213 1.00 85.06 89 VAL A N 1
ATOM 746 C CA . VAL A 1 89 ? -13.440 9.561 13.326 1.00 85.06 89 VAL A CA 1
ATOM 747 C C . VAL A 1 89 ? -12.033 10.134 13.508 1.00 85.06 89 VAL A C 1
ATOM 749 O O . VAL A 1 89 ? -11.069 9.371 13.560 1.00 85.06 89 VAL A O 1
ATOM 752 N N . LEU A 1 90 ? -11.902 11.456 13.661 1.00 88.12 90 LEU A N 1
ATOM 753 C CA . LEU A 1 90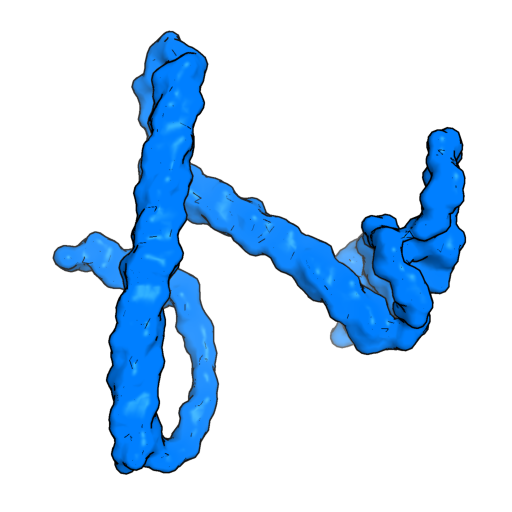 ? -10.617 12.113 13.908 1.00 88.12 90 LEU A CA 1
ATOM 754 C C . LEU A 1 90 ? -9.986 11.654 15.229 1.00 88.12 90 LEU A C 1
ATOM 756 O O . LEU A 1 90 ? -8.825 11.249 15.239 1.00 88.12 90 LEU A O 1
ATOM 760 N N . LEU A 1 91 ? -10.746 11.692 16.328 1.00 87.56 91 LEU A N 1
ATOM 761 C CA . LEU A 1 91 ? -10.269 11.274 17.649 1.00 87.56 91 LEU A CA 1
ATOM 762 C C . LEU A 1 91 ? -9.879 9.799 17.665 1.00 87.56 91 LEU A C 1
ATOM 764 O O . LEU A 1 91 ? -8.828 9.446 18.194 1.00 87.56 91 LEU A O 1
ATOM 768 N N . MET A 1 92 ? -10.690 8.945 17.044 1.00 82.94 92 MET A N 1
ATOM 769 C CA . MET A 1 92 ? -10.382 7.527 16.947 1.00 82.94 92 MET A CA 1
ATOM 770 C C . MET A 1 92 ? -9.113 7.286 16.127 1.00 82.94 92 MET A C 1
ATOM 772 O O . MET A 1 92 ? -8.232 6.555 16.571 1.00 82.94 92 MET A O 1
ATOM 776 N N . THR A 1 93 ? -8.974 7.943 14.973 1.00 81.62 93 THR A N 1
ATOM 777 C CA . THR A 1 93 ? -7.774 7.813 14.134 1.00 81.62 93 THR A CA 1
ATOM 778 C C . THR A 1 93 ? -6.529 8.278 14.893 1.00 81.62 93 THR A C 1
ATOM 780 O O . THR A 1 93 ? -5.494 7.618 14.837 1.00 81.62 93 THR A O 1
ATOM 783 N N . ALA A 1 94 ? -6.628 9.370 15.660 1.00 85.06 94 ALA A N 1
ATOM 784 C CA . ALA A 1 94 ? -5.546 9.852 16.515 1.00 85.06 94 ALA A CA 1
ATOM 785 C C . ALA A 1 94 ? -5.196 8.855 17.635 1.00 85.06 94 ALA A C 1
ATOM 787 O O . ALA A 1 94 ? -4.017 8.601 17.878 1.00 85.06 94 ALA A O 1
ATOM 788 N N . ALA A 1 95 ? -6.196 8.246 18.278 1.00 82.50 95 ALA A N 1
ATOM 789 C CA . ALA A 1 95 ? -5.993 7.222 19.301 1.00 82.50 95 ALA A CA 1
ATOM 790 C C . ALA A 1 95 ? -5.361 5.944 18.721 1.00 82.50 95 ALA A C 1
ATOM 792 O O . ALA A 1 95 ? -4.409 5.415 19.293 1.00 82.50 95 ALA A O 1
ATOM 793 N N . ALA A 1 96 ? -5.824 5.486 17.555 1.00 76.88 96 ALA A N 1
ATOM 794 C CA . ALA A 1 96 ? -5.254 4.348 16.839 1.00 76.88 96 ALA A CA 1
ATOM 795 C C . ALA A 1 96 ? -3.806 4.625 16.402 1.00 76.88 96 ALA A C 1
ATOM 797 O O . ALA A 1 96 ? -2.928 3.776 16.574 1.00 76.88 96 ALA A O 1
ATOM 798 N N . TYR A 1 97 ? -3.520 5.831 15.903 1.00 80.31 97 TYR A N 1
ATOM 799 C CA . TYR A 1 97 ? -2.155 6.266 15.611 1.00 80.31 97 TYR A CA 1
ATOM 800 C C . TYR A 1 97 ? -1.293 6.284 16.874 1.00 80.31 97 TYR A C 1
ATOM 802 O O . TYR A 1 97 ? -0.186 5.763 16.866 1.00 80.31 97 TYR A O 1
ATOM 810 N N . PHE A 1 98 ? -1.793 6.820 17.988 1.00 78.38 98 PHE A N 1
ATOM 811 C CA . PHE A 1 98 ? -1.054 6.831 19.247 1.00 78.38 98 PHE A CA 1
ATOM 812 C C . PHE A 1 98 ? -0.746 5.408 19.746 1.00 78.38 98 PHE A C 1
ATOM 814 O O . PHE A 1 98 ? 0.401 5.098 20.072 1.00 78.38 98 PHE A O 1
ATOM 821 N N . ALA A 1 99 ? -1.732 4.510 19.732 1.00 72.75 99 ALA A N 1
ATOM 822 C CA . ALA A 1 99 ? -1.548 3.111 20.112 1.00 72.75 99 ALA A CA 1
ATOM 823 C C . ALA A 1 99 ? -0.527 2.391 19.210 1.00 72.75 99 ALA A C 1
ATOM 825 O O . ALA A 1 99 ? 0.332 1.644 19.674 1.00 72.75 99 ALA A O 1
ATOM 826 N N . THR A 1 100 ? -0.552 2.644 17.907 1.00 69.69 100 THR A N 1
ATOM 827 C CA . THR A 1 100 ? 0.346 1.964 16.962 1.00 69.69 100 THR A CA 1
ATOM 828 C C . THR A 1 100 ? 1.746 2.579 16.930 1.00 69.69 100 THR A C 1
ATOM 830 O O . THR A 1 100 ? 2.744 1.861 17.001 1.00 69.69 100 THR A O 1
ATOM 833 N N . ALA A 1 101 ? 1.847 3.905 16.865 1.00 73.81 101 ALA A N 1
ATOM 834 C CA . ALA A 1 101 ? 3.107 4.624 16.754 1.00 73.81 101 ALA A CA 1
ATOM 835 C C . ALA A 1 101 ? 3.844 4.721 18.093 1.00 73.81 101 ALA A C 1
ATOM 837 O O . ALA A 1 101 ? 5.046 4.498 18.122 1.00 73.81 101 ALA A O 1
ATOM 838 N N . PHE A 1 102 ? 3.169 5.001 19.212 1.00 67.94 102 PHE A N 1
ATOM 839 C CA . PHE A 1 102 ? 3.849 5.174 20.502 1.00 67.94 102 PHE A CA 1
ATOM 840 C C . PHE A 1 102 ? 3.916 3.881 21.314 1.00 67.94 102 PHE A C 1
ATOM 842 O O . PHE A 1 102 ? 5.001 3.498 21.761 1.00 67.94 102 PHE A O 1
ATOM 849 N N . LEU A 1 103 ? 2.789 3.187 21.501 1.00 60.12 103 LEU A N 1
ATOM 850 C CA . LEU A 1 103 ? 2.774 1.923 22.250 1.00 60.12 103 LEU A CA 1
ATOM 851 C C . LEU A 1 103 ? 3.423 0.795 21.440 1.00 60.12 103 LEU A C 1
ATOM 853 O O . LEU A 1 103 ? 4.286 0.091 21.964 1.00 60.12 103 LEU A O 1
ATOM 857 N N . GLY A 1 104 ? 3.110 0.686 20.146 1.00 62.28 104 GLY A N 1
ATOM 858 C CA . GLY A 1 104 ? 3.721 -0.303 19.257 1.00 62.28 104 GLY A CA 1
ATOM 859 C C . GLY A 1 104 ? 5.239 -0.148 19.112 1.00 62.28 104 GLY A C 1
ATOM 860 O O . GLY A 1 104 ? 5.951 -1.151 19.135 1.00 62.28 104 GLY A O 1
ATOM 861 N N . GLN A 1 105 ? 5.779 1.077 19.029 1.00 60.28 105 GLN A N 1
ATOM 862 C CA . GLN A 1 105 ? 7.235 1.283 18.971 1.00 60.28 105 GLN A CA 1
ATOM 863 C C . GLN A 1 105 ? 7.925 0.963 20.297 1.00 60.28 105 GLN A C 1
ATOM 865 O O . GLN A 1 105 ? 8.952 0.289 20.276 1.00 60.28 105 GLN A O 1
ATOM 870 N N . LYS A 1 106 ? 7.369 1.383 21.443 1.00 59.69 106 LYS A N 1
ATOM 871 C CA . LYS A 1 106 ? 7.942 1.069 22.764 1.00 59.69 106 LYS A CA 1
ATOM 872 C C . LYS A 1 106 ? 7.908 -0.427 23.059 1.00 59.69 106 LYS A C 1
ATOM 874 O O . LYS A 1 106 ? 8.908 -0.977 23.511 1.00 59.69 106 LYS A O 1
ATOM 879 N N . LEU A 1 107 ? 6.798 -1.094 22.748 1.00 59.97 107 LEU A N 1
ATOM 880 C CA . LEU A 1 107 ? 6.665 -2.542 22.889 1.00 59.97 107 LEU A CA 1
ATOM 881 C C . LEU A 1 107 ? 7.617 -3.277 21.938 1.00 59.97 107 LEU A C 1
ATOM 883 O O . LEU A 1 107 ? 8.267 -4.233 22.340 1.00 59.97 107 LEU A O 1
ATOM 887 N N . LYS A 1 108 ? 7.781 -2.793 20.703 1.00 55.38 108 LYS A N 1
ATOM 888 C CA . LYS A 1 108 ? 8.743 -3.343 19.741 1.00 55.38 108 LYS A CA 1
ATOM 889 C C . LYS A 1 108 ? 10.185 -3.140 20.187 1.00 55.38 108 LYS A C 1
ATOM 891 O O . LYS A 1 108 ? 10.967 -4.065 20.031 1.00 55.38 108 LYS A O 1
ATOM 896 N N . LEU A 1 109 ? 10.537 -1.977 20.737 1.00 56.75 109 LEU A N 1
ATOM 897 C CA . LEU A 1 109 ? 11.867 -1.727 21.288 1.00 56.75 109 LEU A CA 1
ATOM 898 C C . LEU A 1 109 ? 12.116 -2.645 22.487 1.00 56.75 109 LEU A C 1
ATOM 900 O O . LEU A 1 109 ? 13.164 -3.263 22.561 1.00 56.75 109 LEU A O 1
ATOM 904 N N . LYS A 1 110 ? 11.122 -2.807 23.368 1.00 61.28 110 LYS A N 1
ATOM 905 C CA . LYS A 1 110 ? 11.194 -3.699 24.529 1.00 61.28 110 LYS A CA 1
ATOM 906 C C . LYS A 1 110 ? 11.357 -5.161 24.115 1.00 61.28 110 LYS A C 1
ATOM 908 O O . LYS A 1 110 ? 12.309 -5.788 24.549 1.00 61.28 110 LYS A O 1
ATOM 913 N N . ILE A 1 111 ? 10.516 -5.667 23.211 1.00 64.56 111 ILE A N 1
ATOM 914 C CA . ILE A 1 111 ? 10.601 -7.038 22.682 1.00 64.56 111 ILE A CA 1
ATOM 915 C C . ILE A 1 111 ? 11.885 -7.237 21.875 1.00 64.56 111 ILE A C 1
ATOM 917 O O . ILE A 1 111 ? 12.466 -8.311 21.921 1.00 64.56 111 ILE A O 1
ATOM 921 N N . LEU A 1 112 ? 12.339 -6.242 21.107 1.00 58.41 112 LEU A N 1
ATOM 922 C CA . LEU A 1 112 ? 13.592 -6.336 20.360 1.00 58.41 112 LEU A CA 1
ATOM 923 C C . LEU A 1 112 ? 14.790 -6.333 21.306 1.00 58.41 112 LEU A C 1
ATOM 925 O O . LEU A 1 112 ? 15.683 -7.129 21.083 1.00 58.41 112 LEU A O 1
ATOM 929 N N . CYS A 1 113 ? 14.800 -5.503 22.352 1.00 54.03 113 CYS A N 1
ATOM 930 C CA . CYS A 1 113 ? 15.823 -5.510 23.398 1.00 54.03 113 CYS A CA 1
ATOM 931 C C . CYS A 1 113 ? 15.808 -6.820 24.186 1.00 54.03 113 CYS A C 1
ATOM 933 O O . CYS A 1 113 ? 16.862 -7.380 24.441 1.00 54.03 113 CYS A O 1
ATOM 935 N N . GLU A 1 114 ? 14.632 -7.341 24.526 1.00 59.94 114 GLU A N 1
ATOM 936 C CA . GLU A 1 114 ? 14.466 -8.619 25.220 1.00 59.94 114 GLU A CA 1
ATOM 937 C C . GLU A 1 114 ? 14.920 -9.781 24.332 1.00 59.94 114 GLU A C 1
ATOM 939 O O . GLU A 1 114 ? 15.724 -10.605 24.752 1.00 59.94 114 GLU A O 1
ATOM 944 N N . LYS A 1 115 ? 14.527 -9.790 23.053 1.00 56.28 115 LYS A N 1
ATOM 945 C CA . LYS A 1 115 ? 15.034 -10.751 22.069 1.00 56.28 115 LYS A CA 1
ATOM 946 C C . LYS A 1 115 ? 16.522 -10.565 21.795 1.00 56.28 115 LYS A C 1
ATOM 948 O O . LYS A 1 115 ? 17.191 -11.567 21.647 1.00 56.28 115 LYS A O 1
ATOM 953 N N . LEU A 1 116 ? 17.062 -9.349 21.756 1.00 49.72 116 LEU A N 1
ATOM 954 C CA . LEU A 1 116 ? 18.498 -9.084 21.600 1.00 49.72 1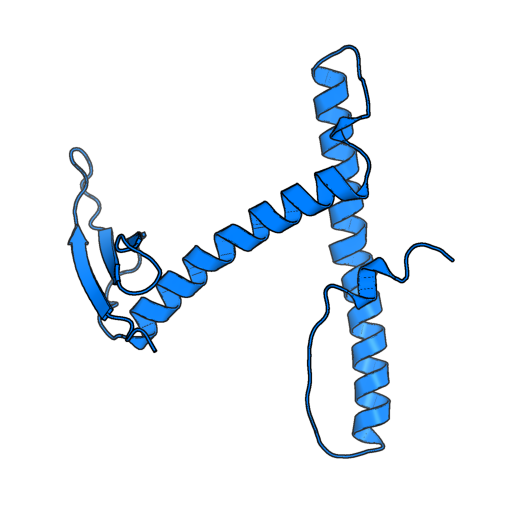16 LEU A CA 1
ATOM 955 C C . LEU A 1 116 ? 19.289 -9.531 22.822 1.00 49.72 116 LEU A C 1
ATOM 957 O O . LEU A 1 116 ? 20.368 -10.060 22.633 1.00 49.72 116 LEU A O 1
ATOM 961 N N . LEU A 1 117 ? 18.769 -9.368 24.038 1.00 50.19 117 LEU A N 1
ATOM 962 C CA . LEU A 1 117 ? 19.382 -9.884 25.263 1.00 50.19 117 LEU A CA 1
ATOM 963 C C . LEU A 1 117 ? 19.351 -11.414 25.285 1.00 50.19 117 LEU A C 1
ATOM 965 O O . LEU A 1 117 ? 20.354 -12.047 25.593 1.00 50.19 117 LEU A O 1
ATOM 969 N N . ILE A 1 118 ? 18.229 -12.018 24.890 1.00 48.62 118 ILE A N 1
ATOM 970 C CA . ILE A 1 118 ? 18.098 -13.474 24.773 1.00 48.62 118 ILE A CA 1
ATOM 971 C C . ILE A 1 118 ? 19.001 -14.019 23.651 1.00 48.62 118 ILE A C 1
ATOM 973 O O . ILE A 1 118 ? 19.639 -15.047 23.842 1.00 48.62 118 ILE A O 1
ATOM 977 N N . ILE A 1 119 ? 19.103 -13.330 22.507 1.00 41.28 119 ILE A N 1
ATOM 978 C CA . ILE A 1 119 ? 19.935 -13.704 21.345 1.00 41.28 119 ILE A CA 1
ATOM 979 C C . ILE A 1 119 ? 21.421 -13.413 21.598 1.00 41.28 119 ILE A C 1
ATOM 981 O O . ILE A 1 119 ? 22.273 -14.195 21.191 1.00 41.28 119 ILE A O 1
ATOM 985 N N . SER A 1 120 ? 21.774 -12.339 22.308 1.00 35.62 120 SER A N 1
ATOM 986 C CA . SER A 1 120 ? 23.159 -12.087 22.726 1.00 35.62 120 SER A CA 1
ATOM 987 C C . SER A 1 120 ? 23.602 -13.083 23.794 1.00 35.62 120 SER A C 1
ATOM 989 O O . SER A 1 120 ? 24.794 -13.326 23.940 1.00 35.62 120 SER A O 1
ATOM 991 N N . GLN A 1 121 ? 22.652 -13.683 24.517 1.00 43.03 121 GLN A N 1
ATOM 992 C CA . GLN A 1 121 ? 22.893 -14.834 25.383 1.00 43.03 121 GLN A CA 1
ATOM 993 C C . GLN A 1 121 ? 22.801 -16.184 24.639 1.00 43.03 121 GLN A C 1
ATOM 995 O O . GLN A 1 121 ? 23.291 -17.185 25.159 1.00 43.03 121 GLN A O 1
ATOM 1000 N N . ARG A 1 122 ? 22.213 -16.248 23.433 1.00 41.81 122 ARG A N 1
ATOM 1001 C CA . ARG A 1 122 ? 22.024 -17.470 22.626 1.00 41.81 122 ARG A CA 1
ATOM 1002 C C . ARG A 1 122 ? 22.085 -17.159 21.123 1.00 41.81 122 ARG A C 1
ATOM 1004 O O . ARG A 1 122 ? 21.086 -16.830 20.492 1.00 41.81 122 ARG A O 1
ATOM 1011 N N . PHE A 1 123 ? 23.280 -17.269 20.557 1.00 33.47 123 PHE A N 1
ATOM 1012 C CA . PHE A 1 123 ? 23.567 -17.221 19.121 1.00 33.47 123 PHE A CA 1
ATOM 1013 C C . PHE A 1 123 ? 22.566 -18.056 18.264 1.00 33.47 123 PHE A C 1
ATOM 1015 O O . PHE A 1 123 ? 22.317 -19.215 18.585 1.00 33.47 123 PHE A O 1
ATOM 1022 N N . PHE A 1 124 ? 22.118 -17.479 17.131 1.00 30.94 124 PHE A N 1
ATOM 1023 C CA . PHE A 1 124 ? 21.430 -18.057 15.941 1.00 30.94 124 PHE A CA 1
ATOM 1024 C C . PHE A 1 124 ? 19.879 -18.142 15.867 1.00 30.94 124 PHE A C 1
ATOM 1026 O O . PHE A 1 124 ? 19.240 -18.897 16.589 1.00 30.94 124 PHE A O 1
ATOM 1033 N N . GLY A 1 125 ? 19.302 -17.507 14.825 1.00 30.25 125 GLY A N 1
ATOM 1034 C CA . GLY A 1 125 ? 18.091 -17.994 14.120 1.00 30.25 125 GLY A CA 1
ATOM 1035 C C . GLY A 1 125 ? 16.822 -17.115 14.160 1.00 30.25 125 GLY A C 1
ATOM 1036 O O . GLY A 1 125 ? 16.469 -16.572 15.194 1.00 30.25 125 GLY A O 1
ATOM 1037 N N . ILE A 1 126 ? 16.142 -16.968 13.011 1.00 35.38 126 ILE A N 1
ATOM 1038 C CA . ILE A 1 126 ? 15.132 -15.937 12.647 1.00 35.38 126 ILE A CA 1
ATOM 1039 C C . ILE A 1 126 ? 13.658 -16.511 12.692 1.00 35.38 126 ILE A C 1
ATOM 1041 O O . ILE A 1 126 ? 13.451 -17.498 13.381 1.00 35.38 126 ILE A O 1
ATOM 1045 N N . PRO A 1 127 ? 12.630 -15.950 11.994 1.00 53.94 127 PRO A N 1
ATOM 1046 C CA . PRO A 1 127 ? 11.321 -15.351 12.411 1.00 53.94 127 PRO A CA 1
ATOM 1047 C C . PRO A 1 127 ? 10.111 -16.361 12.307 1.00 53.94 127 PRO A C 1
ATOM 1049 O O . PRO A 1 127 ? 10.436 -17.541 12.362 1.00 53.94 127 PRO A O 1
ATOM 1052 N N . PRO A 1 128 ? 8.774 -16.060 12.116 1.00 50.59 128 PRO A N 1
ATOM 1053 C CA . PRO A 1 128 ? 8.025 -14.813 11.785 1.00 50.59 128 PRO A CA 1
ATOM 1054 C C . PRO A 1 128 ? 6.562 -14.611 12.338 1.00 50.59 128 PRO A C 1
ATOM 1056 O O . PRO A 1 128 ? 6.021 -15.419 13.076 1.00 50.59 128 PRO A O 1
ATOM 1059 N N . PHE A 1 129 ? 5.946 -13.490 11.898 1.00 40.41 129 PHE A N 1
ATOM 1060 C CA . PHE A 1 129 ? 4.521 -13.049 11.885 1.00 40.41 129 PHE A CA 1
ATOM 1061 C C . PHE A 1 129 ? 3.843 -12.450 13.146 1.00 40.41 129 PHE A C 1
ATOM 1063 O O . PHE A 1 129 ? 3.956 -12.955 14.251 1.00 40.41 129 PHE A O 1
ATOM 1070 N N . ARG A 1 130 ? 3.181 -11.281 12.961 1.00 53.06 130 ARG A N 1
ATOM 1071 C CA . ARG A 1 130 ? 2.950 -10.227 13.988 1.00 53.06 130 ARG A CA 1
ATOM 1072 C C . ARG A 1 130 ? 1.526 -9.650 14.100 1.00 53.06 130 ARG A C 1
ATOM 1074 O O . ARG A 1 130 ? 1.332 -8.724 14.878 1.00 53.06 130 ARG A O 1
ATOM 1081 N N . PHE A 1 131 ? 0.548 -10.146 13.349 1.00 45.31 131 PHE A N 1
ATOM 1082 C CA . PHE A 1 131 ? -0.815 -9.590 13.400 1.00 45.31 131 PHE A CA 1
ATOM 1083 C C . PHE A 1 131 ? -1.692 -10.249 14.474 1.00 45.31 131 PHE A C 1
ATOM 1085 O O . PHE A 1 131 ? -2.406 -9.548 15.180 1.00 45.31 131 PHE A O 1
ATOM 1092 N N . TYR A 1 132 ? -1.561 -11.562 14.679 1.00 45.12 132 TYR A N 1
ATOM 1093 C CA . TYR A 1 132 ? -2.344 -12.294 15.684 1.00 45.12 132 TYR A CA 1
ATOM 1094 C C . TYR A 1 132 ? -1.931 -11.976 17.132 1.00 45.12 132 TYR A C 1
ATOM 1096 O O . TYR A 1 132 ? -2.784 -11.780 17.988 1.00 45.12 132 TYR A O 1
ATOM 1104 N N . ALA A 1 133 ? -0.632 -11.805 17.400 1.00 52.44 133 ALA A N 1
ATOM 1105 C CA . ALA A 1 133 ? -0.129 -11.606 18.765 1.00 52.44 133 ALA A CA 1
ATOM 1106 C C . ALA A 1 133 ? -0.534 -10.267 19.416 1.00 52.44 133 ALA A C 1
ATOM 1108 O O . ALA A 1 133 ? -0.471 -10.136 20.633 1.00 52.44 133 ALA A O 1
ATOM 1109 N N . LEU A 1 134 ? -0.911 -9.259 18.620 1.00 51.75 134 LEU A N 1
ATOM 1110 C CA . LEU A 1 134 ? -1.364 -7.961 19.133 1.00 51.75 134 LEU A CA 1
ATOM 1111 C C . LEU A 1 134 ? -2.866 -7.944 19.453 1.00 51.75 134 LEU A C 1
ATOM 1113 O O . LEU A 1 134 ? -3.277 -7.150 20.293 1.00 51.75 134 LEU A O 1
ATOM 1117 N N . ALA A 1 135 ? -3.665 -8.804 18.815 1.00 50.38 135 ALA A N 1
ATOM 1118 C CA . ALA A 1 135 ? -5.102 -8.902 19.070 1.00 50.38 135 ALA A CA 1
ATOM 1119 C C . ALA A 1 135 ? -5.407 -9.671 20.370 1.00 50.38 135 ALA A C 1
ATOM 1121 O O . ALA A 1 135 ? -6.285 -9.264 21.125 1.00 50.38 135 ALA A O 1
ATOM 1122 N N . ASP A 1 136 ? -4.622 -10.707 20.682 1.00 52.19 136 ASP A N 1
ATOM 1123 C CA . ASP A 1 136 ? -4.806 -11.531 21.889 1.00 52.19 136 ASP A CA 1
ATOM 1124 C C . ASP A 1 136 ? -4.405 -10.830 23.202 1.00 52.19 136 ASP A C 1
ATOM 1126 O O . ASP A 1 136 ? -4.750 -11.299 24.281 1.00 52.19 136 ASP A O 1
ATOM 1130 N N . GLY A 1 137 ? -3.680 -9.709 23.142 1.00 49.84 137 GLY A N 1
ATOM 1131 C CA . GLY A 1 137 ? -3.201 -8.989 24.331 1.00 49.84 137 GLY A CA 1
ATOM 1132 C C . GLY A 1 137 ? -4.133 -7.891 24.852 1.00 49.84 137 GLY A C 1
ATOM 1133 O O . GLY A 1 137 ? -3.768 -7.201 25.798 1.00 49.84 137 GLY A O 1
ATOM 1134 N N . ILE A 1 138 ? -5.282 -7.670 24.206 1.00 47.75 138 ILE A N 1
ATOM 1135 C CA . ILE A 1 138 ? -6.207 -6.573 24.531 1.00 47.75 138 ILE A CA 1
ATOM 1136 C C . ILE A 1 138 ? -7.230 -6.938 25.629 1.00 47.75 138 ILE A C 1
ATOM 1138 O O . ILE A 1 138 ? -7.611 -6.028 26.365 1.00 47.75 138 ILE A O 1
ATOM 1142 N N . PRO A 1 139 ? -7.651 -8.204 25.833 1.00 44.09 139 PRO A N 1
ATOM 1143 C CA . PRO A 1 139 ? -8.416 -8.572 27.016 1.00 44.09 139 PRO A CA 1
ATOM 1144 C C . PRO A 1 139 ? -7.499 -9.200 28.077 1.00 44.09 139 PRO A C 1
ATOM 1146 O O . PRO A 1 139 ? -7.314 -10.414 28.092 1.00 44.09 139 PRO A O 1
ATOM 1149 N N . ASN A 1 140 ? -6.922 -8.362 28.943 1.00 36.59 140 ASN A N 1
ATOM 1150 C CA . ASN A 1 140 ? -6.573 -8.668 30.341 1.00 36.59 140 ASN A CA 1
ATOM 1151 C C . ASN A 1 140 ? -6.334 -7.369 31.116 1.00 36.59 140 ASN A C 1
ATOM 1153 O O . ASN A 1 140 ? -5.424 -6.606 30.719 1.00 36.59 140 ASN A O 1
#

Sequence (140 aa):
MYALRYGAEPFRLPGREEQLLLVVVAGFGQEPLLLLTNLCGVRDSQSLWWIAQIYLTRWKIEETFRFVKQSYPLEDIRVMRYQRLKNLVLLMTAAAYFATAFLGQKLKLKILCEKLLIISQRFFGIPPFRFYALADGIPN

Radius of gyration: 21.82 Å; chains: 1; bounding box: 51×39×54 Å

Foldseek 3Di:
DFDKDKDKDWDDDVPDPQIWIWIWIPDPDPGIDTDTGSDPPDGDPVSSVVVVVVVVCVVVVVVVVVCLCPVPVLVVDDDPDPVVNVVVVVVSVVVVCCCCVPVVVVVVVVVVVVVCVVCVVPPDDDDDDDDVVVVVPPPD

pLDDT: mean 72.81, std 17.36, range [30.25, 93.69]